Protein AF-A0A8D7ZZT5-F1 (afdb_monomer_lite)

pLDDT: mean 80.87, std 22.39, range [32.44, 98.69]

Foldseek 3Di:
DDDDDDDDDDDPPVVVVVVVVPPDPPPDLLPQFWDWDWDDDPQFIKIKTKAADPPADADEAEDDPQAALVVCSRPPSVDDRNHIYIYIGDACHDPHDHDDPPDDD

Sequence (105 aa):
MFSLKSVIRRMPLCRFVQSFQNQQSIEPSYLVDPEEVRIPVPFGEIAAKWWGPRDVRPVLAIHGWLDNAGTFDTLIPLLPQHASFLAIDLPGHGLSSRIPAGLSY

Secondary structure (DSSP, 8-state):
------------HHHHHHHHTTS-----TT--PPEEEEEEETTEEEEEEEES-SSSPPEEEE--TT--GGGGTTTGGGS-TTS-EEEEPPTTSTTSPPPPTT---

InterPro domains:
  IPR000073 Alpha/beta hydrolase fold-1 [PF00561] (58-100)
  IPR029058 Alpha/Beta hydrolase fold [G3DSA:3.40.50.1820] (15-105)
  IPR029058 Alpha/Beta hydrolase fold [SSF53474] (29-102)
  IPR050266 AB hydrolase superfamily [PTHR43798] (35-99)

Structure (mmCIF, N/CA/C/O backbone):
data_AF-A0A8D7ZZT5-F1
#
_entry.id   AF-A0A8D7ZZT5-F1
#
loop_
_atom_site.group_PDB
_atom_site.id
_atom_site.type_symbol
_atom_site.label_atom_id
_atom_site.label_alt_id
_atom_site.label_comp_id
_atom_site.label_asym_id
_atom_site.label_entity_id
_atom_site.label_seq_id
_atom_site.pdbx_PDB_ins_code
_atom_site.Cartn_x
_atom_site.Cartn_y
_atom_site.Cartn_z
_atom_site.occupancy
_atom_site.B_iso_or_equiv
_atom_site.auth_seq_id
_atom_site.auth_comp_id
_atom_site.auth_asym_id
_atom_site.auth_atom_id
_atom_site.pdbx_PDB_model_num
ATOM 1 N N . MET A 1 1 ? -34.340 3.768 27.998 1.00 38.78 1 MET A N 1
ATOM 2 C CA . MET A 1 1 ? -34.174 5.118 28.577 1.00 38.78 1 MET A CA 1
ATOM 3 C C . MET A 1 1 ? -34.030 4.961 30.089 1.00 38.78 1 MET A C 1
ATOM 5 O O . MET A 1 1 ? -35.031 4.933 30.789 1.00 38.78 1 MET A O 1
ATOM 9 N N . PHE A 1 2 ? -32.813 4.706 30.584 1.00 36.47 2 PHE A N 1
ATOM 10 C CA . PHE A 1 2 ? -32.572 4.438 32.009 1.00 36.47 2 PHE A CA 1
ATOM 11 C C . PHE A 1 2 ? -32.188 5.732 32.736 1.00 36.47 2 PHE A C 1
ATOM 13 O O . PHE A 1 2 ? -31.261 6.434 32.343 1.00 36.47 2 PHE A O 1
ATOM 20 N N . SER A 1 3 ? -32.971 6.057 33.763 1.00 32.44 3 SER A N 1
ATOM 21 C CA . SER A 1 3 ? -32.936 7.305 34.524 1.00 32.44 3 SER A CA 1
ATOM 22 C C . SER A 1 3 ? -31.823 7.291 35.577 1.00 32.44 3 SER A C 1
ATOM 24 O O . SER A 1 3 ? -31.884 6.541 36.549 1.00 32.44 3 SER A O 1
ATOM 26 N N . LEU A 1 4 ? -30.840 8.177 35.410 1.00 41.72 4 LEU A N 1
ATOM 27 C CA . LEU A 1 4 ? -29.789 8.500 36.378 1.00 41.72 4 LEU A CA 1
ATOM 28 C C . LEU A 1 4 ? -30.359 9.304 37.553 1.00 41.72 4 LEU A C 1
ATOM 30 O O . LEU A 1 4 ? -30.342 10.532 37.519 1.00 41.72 4 LEU A O 1
ATOM 34 N N . LYS A 1 5 ? -30.828 8.646 38.617 1.00 38.72 5 LYS A N 1
ATOM 35 C CA . LYS A 1 5 ? -30.921 9.284 39.940 1.00 38.72 5 LYS A CA 1
ATOM 36 C C . LYS A 1 5 ? -30.572 8.287 41.044 1.00 38.72 5 LYS A C 1
ATOM 38 O O . LYS A 1 5 ? -31.206 7.249 41.169 1.00 38.72 5 LYS A O 1
ATOM 43 N N . SER A 1 6 ? -29.620 8.700 41.885 1.00 43.53 6 SER A N 1
ATOM 44 C CA . SER A 1 6 ? -29.347 8.199 43.239 1.00 43.53 6 SER A CA 1
ATOM 45 C C . SER A 1 6 ? -28.387 7.010 43.410 1.00 43.53 6 SER A C 1
ATOM 47 O O . SER A 1 6 ? -28.783 5.952 43.887 1.00 43.53 6 SER A O 1
ATOM 49 N N . VAL A 1 7 ? -27.083 7.253 43.227 1.00 47.06 7 VAL A N 1
ATOM 50 C CA . VAL A 1 7 ? -26.040 6.623 44.067 1.00 47.06 7 VAL A CA 1
ATOM 51 C C . VAL A 1 7 ? -25.008 7.688 44.452 1.00 47.06 7 VAL A C 1
ATOM 53 O O . VAL A 1 7 ? -23.893 7.723 43.954 1.00 47.06 7 VAL A O 1
ATOM 56 N N . ILE A 1 8 ? -25.395 8.608 45.338 1.00 49.47 8 ILE A N 1
ATOM 57 C CA . ILE A 1 8 ? -24.434 9.436 46.082 1.00 49.47 8 ILE A CA 1
ATOM 58 C C . ILE A 1 8 ? -24.717 9.202 47.562 1.00 49.47 8 ILE A C 1
ATOM 60 O O . ILE A 1 8 ? -25.377 9.983 48.241 1.00 49.47 8 ILE A O 1
ATOM 64 N N . ARG A 1 9 ? -24.253 8.059 48.068 1.00 43.25 9 ARG A N 1
ATOM 65 C CA . ARG A 1 9 ? -24.106 7.838 49.506 1.00 43.25 9 ARG A CA 1
ATOM 66 C C . ARG A 1 9 ? -22.641 7.541 49.794 1.00 43.25 9 ARG A C 1
ATOM 68 O O . ARG A 1 9 ? -22.155 6.455 49.517 1.00 43.25 9 ARG A O 1
ATOM 75 N N . ARG A 1 10 ? -21.982 8.574 50.332 1.00 54.09 10 ARG A N 1
ATOM 76 C CA . ARG A 1 10 ? -20.809 8.550 51.221 1.00 54.09 10 ARG A CA 1
ATOM 77 C C . ARG A 1 10 ? -19.808 7.425 50.938 1.00 54.09 10 ARG A C 1
ATOM 79 O O . ARG A 1 10 ? -19.809 6.407 51.622 1.00 54.09 10 ARG A O 1
ATOM 86 N N . MET A 1 11 ? -18.905 7.660 49.990 1.00 47.94 11 MET A N 1
ATOM 87 C CA . MET A 1 11 ? -17.661 6.898 49.895 1.00 47.94 11 MET A CA 1
ATOM 88 C C . MET A 1 11 ? -16.476 7.780 50.317 1.00 47.94 11 MET A C 1
ATOM 90 O O . MET A 1 11 ? -16.479 8.973 50.009 1.00 47.94 11 MET A O 1
ATOM 94 N N . PRO A 1 12 ? -15.486 7.236 51.050 1.00 51.00 12 PRO A N 1
ATOM 95 C CA . PRO A 1 12 ? -14.295 7.977 51.458 1.00 51.00 12 PRO A CA 1
ATOM 96 C C . PRO A 1 12 ? -13.515 8.468 50.230 1.00 51.00 12 PRO A C 1
ATOM 98 O O . PRO A 1 12 ? -13.430 7.754 49.230 1.00 51.00 12 PRO A O 1
ATOM 101 N N . LEU A 1 13 ? -12.926 9.669 50.324 1.00 52.78 13 LEU A N 1
ATOM 102 C CA . LEU A 1 13 ? -12.241 10.389 49.232 1.00 52.78 13 LEU A CA 1
ATOM 103 C C . LEU A 1 13 ? -11.228 9.520 48.455 1.00 52.78 13 LEU A C 1
ATOM 105 O O . LEU A 1 13 ? -11.039 9.698 47.257 1.00 52.78 13 LEU A O 1
ATOM 109 N N . CYS A 1 14 ? -10.625 8.532 49.123 1.00 44.53 14 CYS A N 1
ATOM 110 C CA . CYS A 1 14 ? -9.640 7.623 48.539 1.00 44.53 14 CYS A CA 1
ATOM 111 C C . CYS A 1 14 ? -10.238 6.638 47.505 1.00 44.53 14 CYS A C 1
ATOM 113 O O . CYS A 1 14 ? -9.540 6.212 46.592 1.00 44.53 14 CYS A O 1
ATOM 115 N N . ARG A 1 15 ? -11.544 6.329 47.573 1.00 48.88 15 ARG A N 1
ATOM 116 C CA . ARG A 1 15 ? -12.224 5.460 46.587 1.00 48.88 15 ARG A CA 1
ATOM 117 C C . ARG A 1 15 ? -12.764 6.197 45.365 1.00 48.88 15 ARG A C 1
ATOM 119 O O . ARG A 1 15 ? -13.061 5.550 44.365 1.00 48.88 15 ARG A O 1
ATOM 126 N N . PHE A 1 16 ? -12.884 7.524 45.414 1.00 50.22 16 PHE A N 1
ATOM 127 C CA . PHE A 1 16 ? -13.337 8.297 44.254 1.00 50.22 16 PHE A CA 1
ATOM 128 C C . PHE A 1 16 ? -12.283 8.284 43.138 1.00 50.22 16 PHE A C 1
ATOM 130 O O . PHE A 1 16 ? -12.625 8.128 41.971 1.00 50.22 16 PHE A O 1
ATOM 137 N N . VAL A 1 17 ? -10.995 8.314 43.503 1.00 50.75 17 VAL A N 1
ATOM 138 C CA . VAL A 1 17 ? -9.875 8.207 42.549 1.00 50.75 17 VAL A CA 1
ATOM 139 C C . VAL A 1 17 ? -9.853 6.837 41.854 1.00 50.75 17 VAL A C 1
ATOM 141 O O . VAL A 1 17 ? -9.664 6.763 40.643 1.00 50.75 17 VAL A O 1
ATOM 144 N N . GLN A 1 18 ? -10.159 5.754 42.573 1.00 46.53 18 GLN A N 1
ATOM 145 C CA . GLN A 1 18 ? -10.206 4.402 41.996 1.00 46.53 18 GLN A CA 1
ATOM 146 C C . GLN A 1 18 ? -11.424 4.145 41.097 1.00 46.53 18 GLN A C 1
ATOM 148 O O . GLN A 1 18 ? -11.380 3.249 40.260 1.00 46.53 18 GLN A O 1
ATOM 153 N N . SER A 1 19 ? -12.491 4.942 41.212 1.00 39.34 19 SER A N 1
ATOM 154 C CA . SER A 1 19 ? -13.633 4.873 40.288 1.00 39.34 19 SER A CA 1
ATOM 155 C C . SER A 1 19 ? -13.325 5.476 38.912 1.00 39.34 19 SER A C 1
ATOM 157 O O . SER A 1 19 ? -13.990 5.111 37.946 1.00 39.34 19 SER A O 1
ATOM 159 N N . PHE A 1 20 ? -12.348 6.385 38.815 1.00 46.41 20 PHE A N 1
ATOM 160 C CA . PHE A 1 20 ? -11.890 6.958 37.541 1.00 46.41 20 PHE A CA 1
ATOM 161 C C . PHE A 1 20 ? -10.808 6.108 36.868 1.00 46.41 20 PHE A C 1
ATOM 163 O O . PHE A 1 20 ? -10.726 6.076 35.647 1.00 46.41 20 PHE A O 1
ATOM 170 N N . GLN A 1 21 ? -10.024 5.360 37.646 1.00 46.84 21 GLN A N 1
ATOM 171 C CA . GLN A 1 21 ? -8.991 4.451 37.128 1.00 46.84 21 GLN A CA 1
ATOM 172 C C . GLN A 1 21 ? -9.550 3.169 36.487 1.00 46.84 21 GLN A C 1
ATOM 174 O O . GLN A 1 21 ? -8.780 2.340 36.017 1.00 46.84 21 GLN A O 1
ATOM 179 N N . ASN A 1 22 ? -10.878 3.003 36.456 1.00 41.19 22 ASN A N 1
ATOM 180 C CA . ASN A 1 22 ? -11.549 1.870 35.815 1.00 41.19 22 ASN A CA 1
ATOM 181 C C . ASN A 1 22 ? -12.151 2.219 34.441 1.00 41.19 22 ASN A C 1
ATOM 183 O O . ASN A 1 22 ? -12.933 1.444 33.889 1.00 41.19 22 ASN A O 1
ATOM 187 N N . GLN A 1 23 ? -11.810 3.379 33.874 1.00 52.84 23 GLN A N 1
ATOM 188 C CA . GLN A 1 23 ? -11.927 3.572 32.433 1.00 52.84 23 GLN A CA 1
ATOM 189 C C . GLN A 1 23 ? -10.691 2.934 31.816 1.00 52.84 23 GLN A C 1
ATOM 191 O O . GLN A 1 23 ? -9.615 3.501 31.940 1.00 52.84 23 GLN A O 1
ATOM 196 N N . GLN A 1 24 ? -10.888 1.718 31.290 1.00 48.75 24 GLN A N 1
ATOM 197 C CA . GLN A 1 24 ? -10.044 0.964 30.357 1.00 48.75 24 GLN A CA 1
ATOM 198 C C . GLN A 1 24 ? -8.602 1.454 30.249 1.00 48.75 24 GLN A C 1
ATOM 200 O O . GLN A 1 24 ? -8.355 2.574 29.816 1.00 48.75 24 GLN A O 1
ATOM 205 N N . SER A 1 25 ? -7.648 0.566 30.520 1.00 44.34 25 SER A N 1
ATOM 206 C CA . SER A 1 25 ? -6.329 0.637 29.898 1.00 44.34 25 SER A CA 1
ATOM 207 C C . SER A 1 25 ? -6.512 0.826 28.387 1.00 44.34 25 SER A C 1
ATOM 209 O O . SER A 1 25 ? -6.696 -0.137 27.643 1.00 44.34 25 SER A O 1
ATOM 211 N N . ILE A 1 26 ? -6.563 2.080 27.938 1.00 54.12 26 ILE A N 1
ATOM 212 C CA . ILE A 1 26 ? -6.426 2.441 26.541 1.00 54.12 26 ILE A CA 1
ATOM 213 C C . ILE A 1 26 ? -4.934 2.268 26.324 1.00 54.12 26 ILE A C 1
ATOM 215 O O . ILE A 1 26 ? -4.155 3.205 26.496 1.00 54.12 26 ILE A O 1
ATOM 219 N N . GLU A 1 27 ? -4.538 1.025 26.044 1.00 51.09 27 GLU A N 1
ATOM 220 C CA . GLU A 1 27 ? -3.296 0.785 25.329 1.00 51.09 27 GLU A CA 1
ATOM 221 C C . GLU A 1 27 ? -3.319 1.755 24.152 1.00 51.09 27 GLU A C 1
ATOM 223 O O . GLU A 1 27 ? -4.331 1.825 23.439 1.00 51.09 27 GLU A O 1
ATOM 228 N N . PRO A 1 28 ? -2.306 2.613 24.026 1.00 50.66 28 PRO A N 1
ATOM 229 C CA . PRO A 1 28 ? -2.420 3.731 23.132 1.00 50.66 28 PRO A CA 1
ATOM 230 C C . PRO A 1 28 ? -2.730 3.264 21.713 1.00 50.66 28 PRO A C 1
ATOM 232 O O . PRO A 1 28 ? -2.031 2.430 21.140 1.00 50.66 28 PRO A O 1
ATOM 235 N N . SER A 1 29 ? -3.784 3.841 21.140 1.00 55.16 29 SER A N 1
ATOM 236 C CA . SER A 1 29 ? -4.368 3.473 19.848 1.00 55.16 29 SER A CA 1
ATOM 237 C C . SER A 1 29 ? -3.413 3.562 18.649 1.00 55.16 29 SER A C 1
ATOM 239 O O . SER A 1 29 ? -3.805 3.198 17.545 1.00 55.16 29 SER A O 1
ATOM 241 N N . TYR A 1 30 ? -2.187 4.048 18.860 1.00 54.34 30 TYR A N 1
ATOM 242 C CA . TYR A 1 30 ? -1.139 4.260 17.867 1.00 54.34 30 TYR A CA 1
ATOM 243 C C . TYR A 1 30 ? -0.170 3.078 17.678 1.00 54.34 30 TYR A C 1
ATOM 245 O O . TYR A 1 30 ? 0.706 3.177 16.829 1.00 54.34 30 TYR A O 1
ATOM 253 N N . LEU A 1 31 ? -0.309 1.972 18.420 1.00 59.97 31 LEU A N 1
ATOM 254 C CA . LEU A 1 31 ? 0.586 0.804 18.308 1.00 59.97 31 LEU A CA 1
ATOM 255 C C . LEU A 1 31 ? -0.003 -0.375 17.514 1.00 59.97 31 LEU A C 1
ATOM 257 O O . LEU A 1 31 ? 0.413 -1.516 17.704 1.00 59.97 31 LEU A O 1
ATOM 261 N N . VAL A 1 32 ? -0.992 -0.143 16.645 1.00 74.00 32 VAL A N 1
ATOM 262 C CA . VAL A 1 32 ? -1.426 -1.200 15.718 1.00 74.00 32 VAL A CA 1
ATOM 263 C C . VAL A 1 32 ? -0.469 -1.206 14.536 1.00 74.00 32 VAL A C 1
ATOM 265 O O . VAL A 1 32 ? -0.693 -0.517 13.538 1.00 74.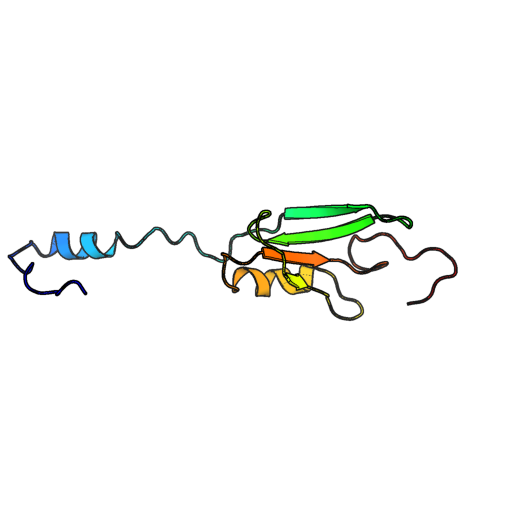00 32 VAL A O 1
ATOM 268 N N . ASP A 1 33 ? 0.613 -1.965 14.680 1.00 86.06 33 ASP A N 1
ATOM 269 C CA . ASP A 1 33 ? 1.528 -2.222 13.577 1.00 86.06 33 ASP A CA 1
ATOM 270 C C . ASP A 1 33 ? 0.778 -2.955 12.449 1.00 86.06 33 ASP A C 1
ATOM 272 O O . ASP A 1 33 ? -0.026 -3.857 12.722 1.00 86.06 33 ASP A O 1
ATOM 276 N N . PRO A 1 34 ? 0.997 -2.569 11.180 1.00 94.75 34 PRO A N 1
ATOM 277 C CA . PRO A 1 34 ? 0.408 -3.277 10.056 1.00 94.75 34 PRO A CA 1
ATOM 278 C C . PRO A 1 34 ? 0.927 -4.706 9.960 1.00 94.75 34 PRO A C 1
ATOM 280 O O . PRO A 1 34 ? 2.102 -4.986 10.197 1.00 94.75 34 PRO A O 1
ATOM 283 N N . GLU A 1 35 ? 0.069 -5.598 9.479 1.00 96.38 35 GLU A N 1
ATOM 284 C CA . GLU A 1 35 ? 0.513 -6.880 8.950 1.00 96.38 35 GLU A CA 1
ATOM 285 C C . GLU A 1 35 ? 1.004 -6.689 7.508 1.00 96.38 35 GLU A C 1
ATOM 287 O O . GLU A 1 35 ? 0.273 -6.172 6.659 1.00 96.38 35 GLU A O 1
ATOM 292 N N . GLU A 1 36 ? 2.229 -7.126 7.218 1.00 97.81 36 GLU A N 1
ATOM 293 C CA . GLU A 1 36 ? 2.780 -7.153 5.860 1.00 97.81 36 GLU A CA 1
ATOM 294 C C . GLU A 1 36 ? 2.188 -8.328 5.069 1.00 97.81 36 GLU A C 1
ATOM 296 O O . GLU A 1 36 ? 2.243 -9.485 5.491 1.00 97.81 36 GLU A O 1
ATOM 301 N N . VAL A 1 37 ? 1.635 -8.043 3.893 1.00 97.81 37 VAL A N 1
ATOM 302 C CA . VAL A 1 37 ? 0.918 -8.997 3.040 1.00 97.81 37 VAL A CA 1
ATOM 303 C C . VAL A 1 37 ? 1.517 -8.998 1.639 1.00 97.81 37 VAL A C 1
ATOM 305 O O . VAL A 1 37 ? 1.896 -7.961 1.097 1.00 97.81 37 VAL A O 1
ATOM 308 N N . ARG A 1 38 ? 1.553 -10.180 1.016 1.00 98.31 38 ARG A N 1
ATOM 309 C CA . ARG A 1 38 ? 1.912 -10.359 -0.395 1.00 98.31 38 ARG A CA 1
ATOM 310 C C . ARG A 1 38 ? 0.715 -10.877 -1.170 1.00 98.31 38 ARG A C 1
ATOM 312 O O . ARG A 1 38 ? 0.121 -11.886 -0.794 1.00 98.31 38 ARG A O 1
ATOM 319 N N . ILE A 1 39 ? 0.363 -10.186 -2.246 1.00 98.06 39 ILE A N 1
ATOM 320 C CA . ILE A 1 39 ? -0.761 -10.540 -3.110 1.00 98.06 39 ILE A CA 1
ATOM 321 C C . ILE A 1 39 ? -0.190 -11.001 -4.456 1.00 98.06 39 ILE A C 1
ATOM 323 O O . ILE A 1 39 ? 0.350 -10.173 -5.197 1.00 98.06 39 ILE A O 1
ATOM 327 N N . PRO A 1 40 ? -0.281 -12.300 -4.794 1.00 98.00 40 PRO A N 1
ATOM 328 C CA . PRO A 1 40 ? 0.215 -12.798 -6.069 1.00 98.00 40 PRO A CA 1
ATOM 329 C C . PRO A 1 40 ? -0.647 -12.273 -7.224 1.00 98.00 40 PRO A C 1
ATOM 331 O O . PRO A 1 40 ? -1.878 -12.305 -7.170 1.00 98.00 40 PRO A O 1
ATOM 334 N N . VAL A 1 41 ? 0.007 -11.814 -8.289 1.00 95.69 41 VAL A N 1
ATOM 335 C CA . VAL A 1 41 ? -0.613 -11.342 -9.535 1.00 95.69 41 VAL A CA 1
ATOM 336 C C . VAL A 1 41 ? 0.125 -11.946 -10.741 1.00 95.69 41 VAL A C 1
ATOM 338 O O . VAL A 1 41 ? 1.270 -12.369 -10.610 1.00 95.69 41 VAL A O 1
ATOM 341 N N . PRO A 1 42 ? -0.466 -12.002 -11.950 1.00 94.56 42 PRO A N 1
ATOM 342 C CA . PRO A 1 42 ? 0.163 -12.690 -13.089 1.00 94.56 42 PRO A CA 1
ATOM 343 C C . PRO A 1 42 ? 1.557 -12.178 -13.486 1.00 94.56 42 PRO A C 1
ATOM 345 O O . PRO A 1 42 ? 2.319 -12.896 -14.125 1.00 94.56 42 PRO A O 1
ATOM 348 N N . PHE A 1 43 ? 1.885 -10.936 -13.130 1.00 91.25 43 PHE A N 1
ATOM 349 C CA . PHE A 1 43 ? 3.142 -10.268 -13.466 1.00 91.25 43 PHE A CA 1
ATOM 350 C C . PHE A 1 43 ? 4.084 -10.090 -12.260 1.00 91.25 43 PHE A C 1
ATOM 352 O O . PHE A 1 43 ? 5.051 -9.337 -12.357 1.00 91.25 43 PHE A O 1
ATOM 359 N N . GLY A 1 44 ? 3.816 -10.763 -11.134 1.00 95.38 44 GLY A N 1
ATOM 360 C CA . GLY A 1 44 ? 4.660 -10.735 -9.939 1.00 95.38 44 GLY A CA 1
ATOM 361 C C . GLY A 1 44 ? 3.852 -10.753 -8.643 1.00 95.38 44 GLY A C 1
ATOM 362 O O . GLY A 1 44 ? 2.861 -11.461 -8.505 1.00 95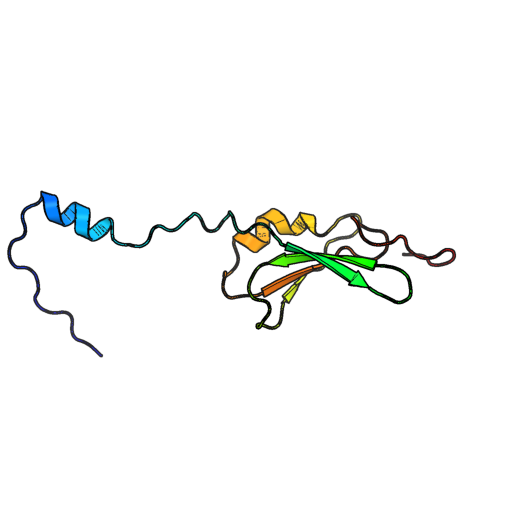.38 44 GLY A O 1
ATOM 363 N N . GLU A 1 45 ? 4.273 -9.950 -7.682 1.00 98.00 45 GLU A N 1
ATOM 364 C CA . GLU A 1 45 ? 3.618 -9.790 -6.388 1.00 98.00 45 GLU A CA 1
ATOM 365 C C . GLU A 1 45 ? 3.387 -8.314 -6.089 1.00 98.00 45 GLU A C 1
ATOM 367 O O . GLU A 1 45 ? 4.247 -7.474 -6.368 1.00 98.00 45 GLU A O 1
ATOM 372 N N . ILE A 1 46 ? 2.242 -8.023 -5.479 1.00 98.44 46 ILE A N 1
ATOM 373 C CA . ILE A 1 46 ? 1.953 -6.730 -4.869 1.00 98.44 46 ILE A CA 1
ATOM 374 C C . ILE A 1 46 ? 2.228 -6.834 -3.371 1.00 98.44 46 ILE A C 1
ATOM 376 O O . ILE A 1 46 ? 1.626 -7.667 -2.688 1.00 98.44 46 ILE A O 1
ATOM 380 N N . ALA A 1 47 ? 3.142 -6.006 -2.872 1.00 98.69 47 ALA A N 1
ATOM 381 C CA . ALA A 1 47 ? 3.350 -5.822 -1.444 1.00 98.69 47 ALA A CA 1
ATOM 382 C C . ALA A 1 47 ? 2.277 -4.884 -0.889 1.00 98.69 47 ALA A C 1
ATOM 384 O O . ALA A 1 47 ? 1.818 -3.962 -1.570 1.00 98.69 47 ALA A O 1
ATOM 385 N N . ALA A 1 48 ? 1.836 -5.144 0.334 1.00 98.56 48 ALA A N 1
ATOM 386 C CA . ALA A 1 48 ? 0.788 -4.366 0.959 1.00 98.56 48 ALA A CA 1
ATOM 387 C C . ALA A 1 48 ? 0.878 -4.427 2.482 1.00 98.56 48 ALA A C 1
ATOM 389 O O . ALA A 1 48 ? 1.316 -5.423 3.046 1.00 98.56 48 ALA A O 1
ATOM 390 N N . LYS A 1 49 ? 0.360 -3.395 3.137 1.00 98.06 49 LYS A N 1
ATOM 391 C CA . LYS A 1 49 ? 0.170 -3.320 4.582 1.00 98.06 49 LYS A CA 1
ATOM 392 C C . LYS A 1 49 ? -1.314 -3.400 4.907 1.00 98.06 49 LYS A C 1
ATOM 394 O O . LYS A 1 49 ? -2.129 -2.715 4.283 1.00 98.06 49 LYS A O 1
ATOM 399 N N . TRP A 1 50 ? -1.671 -4.239 5.872 1.00 97.88 50 TRP A N 1
ATOM 400 C CA . TRP A 1 50 ? -3.049 -4.425 6.309 1.00 97.88 50 TRP A CA 1
ATOM 401 C C . TRP A 1 50 ? -3.218 -4.021 7.773 1.00 97.88 50 TRP A C 1
ATOM 403 O O . TRP A 1 50 ? -2.520 -4.529 8.648 1.00 97.88 50 TRP A O 1
ATOM 413 N N . TRP A 1 51 ? -4.199 -3.159 8.044 1.00 96.56 51 TRP A N 1
ATOM 414 C CA . TRP A 1 51 ? -4.606 -2.768 9.393 1.00 96.56 51 TRP A CA 1
ATOM 415 C C . TRP A 1 51 ? -6.047 -3.192 9.660 1.00 96.56 51 TRP A C 1
ATOM 417 O O . TRP A 1 51 ? -6.924 -3.050 8.805 1.00 96.56 51 TRP A O 1
ATOM 427 N N . GLY A 1 52 ? -6.304 -3.641 10.885 1.00 93.75 52 GLY A N 1
ATOM 428 C CA . GLY A 1 52 ? -7.651 -3.947 11.349 1.00 93.75 52 GLY A CA 1
ATOM 429 C C . GLY A 1 52 ? -8.203 -5.303 10.870 1.00 93.75 52 GLY A C 1
ATOM 430 O O . GLY A 1 52 ? -7.466 -6.144 10.349 1.00 93.75 52 GLY A O 1
ATOM 431 N N . PRO A 1 53 ? -9.506 -5.549 11.091 1.00 94.19 53 PRO A N 1
ATOM 432 C CA . PRO A 1 53 ? -10.136 -6.857 10.906 1.00 94.19 53 PRO A CA 1
ATOM 433 C C . PRO A 1 53 ? -10.084 -7.393 9.464 1.00 94.19 53 PRO A C 1
ATOM 435 O O . PRO A 1 53 ? -10.146 -6.635 8.495 1.00 94.19 53 PRO A O 1
ATOM 438 N N . ARG A 1 54 ? -10.017 -8.723 9.309 1.00 93.38 54 ARG A N 1
ATOM 439 C CA . ARG A 1 54 ? -10.006 -9.427 8.003 1.00 93.38 54 ARG A CA 1
ATOM 440 C C . ARG A 1 54 ? -11.402 -9.824 7.515 1.00 93.38 54 ARG A C 1
ATOM 442 O O . ARG A 1 54 ? -11.584 -10.119 6.339 1.00 93.38 54 ARG A O 1
ATOM 449 N N . ASP A 1 55 ? -12.373 -9.845 8.419 1.00 95.06 55 ASP A N 1
ATOM 450 C CA . ASP A 1 55 ? -13.781 -10.167 8.177 1.00 95.06 55 ASP A CA 1
ATOM 451 C C . ASP A 1 55 ? -14.599 -8.958 7.692 1.00 95.06 55 ASP A C 1
ATOM 453 O O . ASP A 1 55 ? -15.721 -9.110 7.210 1.00 95.06 55 ASP A O 1
ATOM 457 N N . VAL A 1 56 ? -14.023 -7.757 7.764 1.00 94.50 56 VAL A N 1
ATOM 458 C CA . VAL A 1 56 ? -14.615 -6.514 7.262 1.00 94.50 56 VAL A CA 1
ATOM 459 C C . VAL A 1 56 ? -14.017 -6.174 5.899 1.00 94.50 56 VAL A C 1
ATOM 461 O O . VAL A 1 56 ? -12.817 -6.326 5.675 1.00 94.50 56 VAL A O 1
ATOM 464 N N . ARG A 1 57 ? -14.847 -5.673 4.975 1.00 96.75 57 ARG A N 1
ATOM 465 C CA . ARG A 1 57 ? -14.371 -5.183 3.674 1.00 96.75 57 ARG A CA 1
ATOM 466 C C . ARG A 1 57 ? -13.355 -4.048 3.889 1.00 96.75 57 ARG A C 1
ATOM 468 O O . ARG A 1 57 ? -13.738 -3.029 4.467 1.00 96.75 57 ARG A O 1
ATOM 475 N N . PRO A 1 58 ? -12.117 -4.170 3.385 1.00 97.12 58 PRO A N 1
ATOM 476 C CA . PRO A 1 58 ? -11.111 -3.142 3.582 1.00 97.12 58 PRO A CA 1
ATOM 477 C C . PRO A 1 58 ? -11.373 -1.914 2.709 1.00 97.12 58 PRO A C 1
ATOM 479 O O . PRO A 1 58 ? -11.873 -2.012 1.581 1.00 97.12 58 PRO A O 1
ATOM 482 N N . VAL A 1 59 ? -10.963 -0.755 3.214 1.00 98.06 59 VAL A N 1
ATOM 483 C CA . VAL A 1 59 ? -10.700 0.436 2.408 1.00 98.06 59 VAL A CA 1
ATOM 484 C C . VAL A 1 59 ? -9.337 0.253 1.746 1.00 98.06 59 VAL A C 1
ATOM 486 O O . VAL A 1 59 ? -8.328 0.084 2.429 1.00 98.06 59 VAL A O 1
ATOM 489 N N . LEU A 1 60 ? -9.308 0.280 0.415 1.00 98.25 60 LEU A N 1
ATOM 490 C CA . LEU A 1 60 ? -8.064 0.241 -0.349 1.00 98.25 60 LEU A CA 1
ATOM 491 C C . LEU A 1 60 ? -7.424 1.634 -0.347 1.00 98.25 60 LEU A C 1
ATOM 493 O O . LEU A 1 60 ? -8.026 2.590 -0.836 1.00 98.25 60 LEU A O 1
ATOM 497 N N . ALA A 1 61 ? -6.210 1.735 0.181 1.00 98.19 61 ALA A N 1
ATOM 498 C CA . ALA A 1 61 ? -5.411 2.949 0.192 1.00 98.19 61 ALA A CA 1
ATOM 499 C C . ALA A 1 61 ? -4.339 2.886 -0.908 1.00 98.19 61 ALA A C 1
ATOM 501 O O . ALA A 1 61 ? -3.627 1.891 -1.049 1.00 98.19 61 ALA A O 1
ATOM 502 N N . ILE A 1 62 ? -4.246 3.956 -1.699 1.00 98.25 62 ILE A N 1
ATOM 503 C CA . ILE A 1 62 ? -3.321 4.083 -2.831 1.00 98.25 62 ILE A CA 1
ATOM 504 C C . ILE A 1 62 ? -2.434 5.299 -2.577 1.00 98.25 62 ILE A C 1
ATOM 506 O O . ILE A 1 62 ? -2.943 6.396 -2.346 1.00 98.25 62 ILE A O 1
ATOM 510 N N . HIS A 1 63 ? -1.119 5.093 -2.594 1.00 98.38 63 HIS A N 1
ATOM 511 C CA . HIS A 1 63 ? -0.132 6.145 -2.358 1.00 98.38 63 HIS A CA 1
ATOM 512 C C . HIS A 1 63 ? 0.045 7.071 -3.577 1.00 98.38 63 HIS A C 1
ATOM 514 O O . HIS A 1 63 ? -0.441 6.793 -4.677 1.00 98.38 63 HIS A O 1
ATOM 520 N N . GLY A 1 64 ? 0.756 8.184 -3.378 1.00 97.44 64 GLY A N 1
ATOM 521 C CA . GLY A 1 64 ? 1.100 9.134 -4.434 1.00 97.44 64 GLY A CA 1
ATOM 522 C C . GLY A 1 64 ? 2.164 8.614 -5.405 1.00 97.44 64 GLY A C 1
ATOM 523 O O . GLY A 1 64 ? 2.733 7.536 -5.239 1.00 97.44 64 GLY A O 1
ATOM 524 N N . TRP A 1 65 ? 2.447 9.384 -6.454 1.00 96.25 65 TRP A N 1
ATOM 525 C CA . TRP A 1 65 ? 3.524 9.045 -7.385 1.00 96.25 65 TRP A CA 1
ATOM 526 C C . TRP A 1 65 ? 4.888 9.098 -6.684 1.00 96.25 65 TRP A C 1
ATOM 528 O O . TRP A 1 65 ? 5.153 10.050 -5.958 1.00 96.25 65 TRP A O 1
ATOM 538 N N . LEU A 1 66 ? 5.745 8.098 -6.932 1.00 95.31 66 LEU A N 1
ATOM 539 C CA . LEU A 1 66 ? 7.057 7.916 -6.288 1.00 95.31 66 LEU A CA 1
ATOM 540 C C . LEU A 1 66 ? 7.025 7.623 -4.772 1.00 95.31 66 LEU A C 1
ATOM 542 O O . LEU A 1 66 ? 8.082 7.602 -4.146 1.00 95.31 66 LEU A O 1
ATOM 546 N N . ASP A 1 67 ? 5.853 7.324 -4.205 1.00 98.00 67 ASP A N 1
ATOM 547 C CA . ASP A 1 67 ? 5.694 6.902 -2.806 1.00 98.00 67 ASP A CA 1
ATOM 548 C C . ASP A 1 67 ? 5.578 5.366 -2.662 1.00 98.00 67 ASP A C 1
ATOM 550 O O . ASP A 1 67 ? 5.862 4.607 -3.590 1.00 98.00 67 ASP A O 1
ATOM 554 N N . ASN A 1 68 ? 5.184 4.896 -1.474 1.00 98.44 68 ASN A N 1
ATOM 555 C CA . ASN A 1 68 ? 4.846 3.506 -1.157 1.00 98.44 68 ASN A CA 1
ATOM 556 C C . ASN A 1 68 ? 3.790 3.457 -0.025 1.00 98.44 68 ASN A C 1
ATOM 558 O O . ASN A 1 68 ? 3.374 4.492 0.500 1.00 98.44 68 ASN A O 1
ATOM 562 N N . ALA A 1 69 ? 3.354 2.264 0.379 1.00 98.19 69 ALA A N 1
ATOM 563 C CA . ALA A 1 69 ? 2.357 2.019 1.421 1.00 98.19 69 ALA A CA 1
ATOM 564 C C . ALA A 1 69 ? 2.729 2.627 2.786 1.00 98.19 69 ALA A C 1
ATOM 566 O O . ALA A 1 69 ? 1.840 2.925 3.584 1.00 98.19 69 ALA 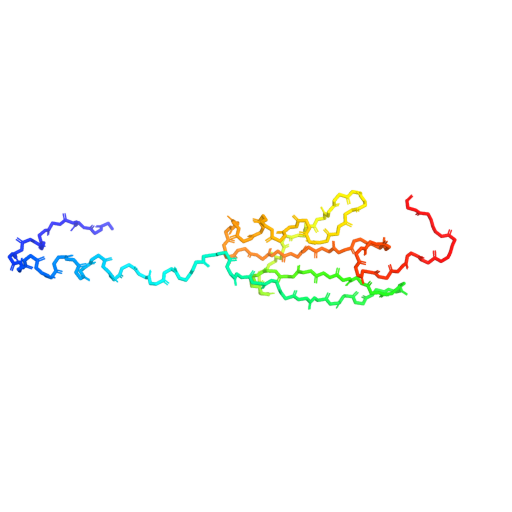A O 1
ATOM 567 N N . GLY A 1 70 ? 4.018 2.878 3.039 1.00 97.25 70 GLY A N 1
ATOM 568 C CA . GLY A 1 70 ? 4.506 3.558 4.240 1.00 97.25 70 GLY A CA 1
ATOM 569 C C . GLY A 1 70 ? 3.978 4.984 4.420 1.00 97.25 70 GLY A C 1
ATOM 570 O O . GLY A 1 70 ? 3.928 5.474 5.546 1.00 97.25 70 GLY A O 1
ATOM 571 N N . THR A 1 71 ? 3.479 5.631 3.359 1.00 97.69 71 THR A N 1
ATOM 572 C CA . THR A 1 71 ? 2.781 6.928 3.455 1.00 97.69 71 THR A CA 1
ATOM 573 C C . THR A 1 71 ? 1.629 6.898 4.466 1.00 97.69 71 THR A C 1
ATOM 575 O O . THR A 1 71 ? 1.302 7.920 5.070 1.00 97.69 71 THR A O 1
ATOM 578 N N . PHE A 1 72 ? 1.024 5.729 4.692 1.00 97.31 72 PHE A N 1
ATOM 579 C CA . PHE A 1 72 ? -0.134 5.579 5.566 1.00 97.31 72 PHE A CA 1
ATOM 580 C C . PHE A 1 72 ? 0.191 5.158 7.003 1.00 97.31 72 PHE A C 1
ATOM 582 O O . PHE A 1 72 ? -0.726 5.137 7.827 1.00 97.31 72 PHE A O 1
ATOM 589 N N . ASP A 1 73 ? 1.462 4.896 7.328 1.00 96.12 73 ASP A N 1
ATOM 590 C CA . ASP A 1 73 ? 1.886 4.392 8.644 1.00 96.12 73 ASP A CA 1
ATOM 591 C C . ASP A 1 73 ? 1.483 5.326 9.792 1.00 96.12 73 ASP A C 1
ATOM 593 O O . ASP A 1 73 ? 1.203 4.875 10.898 1.00 96.12 73 ASP A O 1
ATOM 597 N N . THR A 1 74 ? 1.413 6.633 9.535 1.00 94.12 74 THR A N 1
ATOM 598 C CA . THR A 1 74 ? 1.012 7.629 10.539 1.00 94.12 74 THR A CA 1
ATOM 599 C C . THR A 1 74 ? -0.484 7.928 10.524 1.00 94.12 74 THR A C 1
ATOM 601 O O . THR A 1 74 ? -1.059 8.221 11.570 1.00 94.12 74 THR A O 1
ATOM 604 N N . LEU A 1 75 ? -1.126 7.864 9.353 1.00 94.94 75 LEU A N 1
ATOM 605 C CA . LEU A 1 75 ? -2.529 8.239 9.188 1.00 94.94 75 LEU A CA 1
ATOM 606 C C . LEU A 1 75 ? -3.473 7.143 9.684 1.00 94.94 75 LEU A C 1
ATOM 608 O O . LEU A 1 75 ? -4.402 7.438 10.431 1.00 94.94 75 LEU A O 1
ATOM 612 N N . ILE A 1 76 ? -3.260 5.893 9.265 1.00 95.81 76 ILE A N 1
ATOM 613 C CA . ILE A 1 76 ? -4.208 4.801 9.527 1.00 95.81 76 ILE A CA 1
ATOM 614 C C . ILE A 1 76 ? -4.394 4.514 11.027 1.00 95.81 76 ILE A C 1
ATOM 616 O O . ILE A 1 76 ? -5.547 4.352 11.432 1.00 95.81 76 ILE A O 1
ATOM 620 N N . PRO A 1 77 ? -3.355 4.542 11.888 1.00 92.94 77 PRO A N 1
ATOM 621 C CA . PRO A 1 77 ? -3.542 4.367 13.333 1.00 92.94 77 PRO A CA 1
ATOM 622 C C . PRO A 1 77 ? -4.423 5.437 14.004 1.00 92.94 77 PRO A C 1
ATOM 624 O O . PRO A 1 77 ? -4.899 5.234 15.120 1.00 92.94 77 PRO A O 1
ATOM 627 N N . LEU A 1 78 ? -4.656 6.578 13.342 1.00 92.88 78 LEU A N 1
ATOM 628 C CA . LEU A 1 78 ? -5.535 7.651 13.824 1.00 92.88 78 LEU A CA 1
ATOM 629 C C . LEU A 1 78 ? -6.988 7.500 13.345 1.00 92.88 78 LEU A C 1
ATOM 631 O O . LEU A 1 78 ? -7.860 8.263 13.768 1.00 92.88 78 LEU A O 1
ATOM 635 N N . LEU A 1 79 ? -7.260 6.546 12.452 1.00 93.19 79 LEU A N 1
ATOM 636 C CA . LEU A 1 79 ? -8.589 6.278 11.911 1.00 93.19 79 LEU A CA 1
ATOM 637 C C . LEU A 1 79 ? -9.375 5.301 12.809 1.00 93.19 79 LEU A C 1
ATOM 639 O O . LEU A 1 79 ? -8.808 4.667 13.703 1.00 93.19 79 LEU A O 1
ATOM 643 N N . PRO A 1 80 ? -10.704 5.168 12.619 1.00 91.88 80 PRO A N 1
ATOM 644 C CA . PRO A 1 80 ? -11.514 4.288 13.453 1.00 91.88 80 PRO A CA 1
ATOM 645 C C . PRO A 1 80 ? -11.035 2.828 13.408 1.00 91.88 80 PRO A C 1
ATOM 647 O O . PRO A 1 80 ? -11.053 2.195 12.358 1.00 91.88 80 PRO A O 1
ATOM 650 N N . GLN A 1 81 ? -10.686 2.266 14.567 1.00 86.19 81 GLN A N 1
ATOM 651 C CA . GLN A 1 81 ? -10.055 0.939 14.680 1.00 86.19 81 GLN A CA 1
ATOM 652 C C . GLN A 1 81 ? -10.945 -0.252 14.279 1.00 86.19 81 GLN A C 1
ATOM 654 O O . GLN A 1 81 ? -10.456 -1.364 14.110 1.00 86.19 81 GLN A O 1
ATOM 659 N N . HIS A 1 82 ? -12.255 -0.042 14.139 1.00 90.25 82 HIS A N 1
ATOM 660 C CA . HIS A 1 82 ? -13.182 -1.070 13.653 1.00 90.25 82 HIS A CA 1
ATOM 661 C C . HIS A 1 82 ? -13.206 -1.167 12.119 1.00 90.25 82 HIS A C 1
ATOM 663 O O . HIS A 1 82 ? -13.827 -2.079 11.574 1.00 90.25 82 HIS A O 1
ATOM 669 N N . ALA A 1 83 ? -12.582 -0.215 11.420 1.00 94.25 83 ALA A N 1
ATOM 670 C CA . ALA A 1 83 ? -12.419 -0.266 9.979 1.00 94.25 83 ALA A CA 1
ATOM 671 C C . ALA A 1 83 ? -11.188 -1.099 9.605 1.00 94.25 83 ALA A C 1
ATOM 673 O O . ALA A 1 83 ? -10.226 -1.214 10.363 1.00 94.25 83 ALA A O 1
ATOM 674 N N . SER A 1 84 ? -11.244 -1.676 8.412 1.00 96.69 84 SER A N 1
ATOM 675 C CA . SER A 1 84 ? -10.155 -2.438 7.818 1.00 96.69 84 SER A CA 1
ATOM 676 C C . SER A 1 84 ? -9.518 -1.606 6.711 1.00 96.69 84 SER A C 1
ATOM 678 O O . SER A 1 84 ? -10.235 -0.976 5.928 1.00 96.69 84 SER A O 1
ATOM 680 N N . PHE A 1 85 ? -8.191 -1.580 6.646 1.00 97.94 85 PHE A N 1
ATOM 681 C CA . PHE A 1 85 ? -7.445 -0.814 5.652 1.00 97.94 85 PHE A CA 1
ATOM 682 C C . PHE A 1 85 ? -6.395 -1.694 4.992 1.00 97.94 85 PHE A C 1
ATOM 684 O O . PHE A 1 85 ? -5.658 -2.406 5.668 1.00 97.94 85 PHE A O 1
ATOM 691 N N . LEU A 1 86 ? -6.305 -1.597 3.670 1.00 98.19 86 LEU A N 1
ATOM 692 C CA . LEU A 1 86 ? -5.285 -2.256 2.871 1.00 98.19 86 LEU A CA 1
ATOM 693 C C . LEU A 1 86 ? -4.547 -1.194 2.061 1.00 98.19 86 LEU A C 1
ATOM 695 O O . LEU A 1 86 ? -5.101 -0.685 1.090 1.00 98.19 86 LEU A O 1
ATOM 699 N N . ALA A 1 87 ? -3.319 -0.855 2.443 1.00 98.44 87 ALA A N 1
ATOM 700 C CA . ALA A 1 87 ? -2.460 0.007 1.637 1.00 98.44 87 ALA A CA 1
ATOM 701 C C . ALA A 1 87 ? -1.557 -0.852 0.762 1.00 98.44 87 ALA A C 1
ATOM 703 O O . ALA A 1 87 ? -0.844 -1.706 1.276 1.00 98.44 87 ALA A O 1
ATOM 704 N N . ILE A 1 88 ? -1.586 -0.634 -0.548 1.00 98.62 88 ILE A N 1
ATOM 705 C CA . ILE A 1 88 ? -0.767 -1.393 -1.498 1.00 98.62 88 ILE A CA 1
ATOM 706 C C . ILE A 1 88 ? 0.403 -0.555 -1.992 1.00 98.62 88 ILE A C 1
ATOM 708 O O . ILE A 1 88 ? 0.261 0.653 -2.172 1.00 98.62 88 ILE A O 1
ATOM 712 N N . ASP A 1 89 ? 1.513 -1.214 -2.295 1.00 98.50 89 ASP A N 1
ATOM 713 C CA . ASP A 1 89 ? 2.551 -0.674 -3.162 1.00 98.50 89 ASP A CA 1
ATOM 714 C C . ASP A 1 89 ? 2.133 -0.890 -4.620 1.00 98.50 89 ASP A C 1
ATOM 716 O O . ASP A 1 89 ? 1.931 -2.026 -5.058 1.00 98.50 89 ASP A O 1
ATOM 720 N N . LEU A 1 90 ? 1.996 0.176 -5.406 1.00 97.12 90 LEU A N 1
ATOM 721 C CA . LEU A 1 90 ? 1.708 0.046 -6.836 1.00 97.12 90 LEU A CA 1
ATOM 722 C C . LEU A 1 90 ? 2.851 -0.695 -7.566 1.00 97.12 90 LEU A C 1
ATOM 724 O O . LEU A 1 90 ? 3.990 -0.693 -7.093 1.00 97.12 90 LEU A O 1
ATOM 728 N N . PRO A 1 91 ? 2.596 -1.333 -8.728 1.00 96.06 91 PRO A N 1
ATOM 729 C CA . PRO A 1 91 ? 3.649 -1.989 -9.502 1.00 96.06 91 PRO A CA 1
ATOM 730 C C . PRO A 1 91 ? 4.870 -1.081 -9.711 1.00 96.06 91 PRO A C 1
ATOM 732 O O . PRO A 1 91 ? 4.742 0.086 -10.086 1.00 96.06 91 PRO A O 1
ATOM 735 N N . GLY A 1 92 ? 6.068 -1.611 -9.457 1.00 95.69 92 GLY A N 1
ATOM 736 C CA . GLY A 1 92 ? 7.320 -0.854 -9.543 1.00 95.69 92 GLY A CA 1
ATOM 737 C C . GLY A 1 92 ? 7.592 0.140 -8.409 1.00 95.69 92 GLY A C 1
ATOM 738 O O . GLY A 1 92 ? 8.588 0.854 -8.501 1.00 95.69 92 GLY A O 1
ATOM 739 N N . HIS A 1 93 ? 6.757 0.188 -7.369 1.00 97.50 93 HIS A N 1
ATOM 740 C CA . HIS A 1 93 ? 6.947 1.018 -6.176 1.00 97.50 93 HIS A CA 1
ATOM 741 C C . HIS A 1 93 ? 7.175 0.152 -4.934 1.00 97.50 93 HIS A C 1
ATOM 743 O O . HIS A 1 93 ? 6.810 -1.023 -4.911 1.00 97.50 93 HIS A O 1
ATOM 749 N N . GLY A 1 94 ? 7.781 0.747 -3.903 1.00 96.94 94 GLY A N 1
ATOM 750 C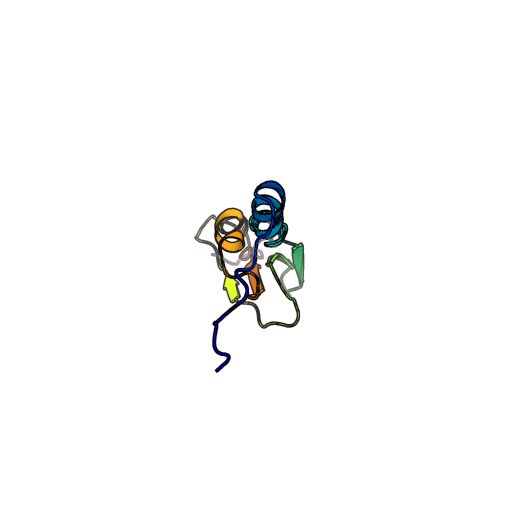 CA . GLY A 1 94 ? 8.005 0.100 -2.610 1.00 96.94 9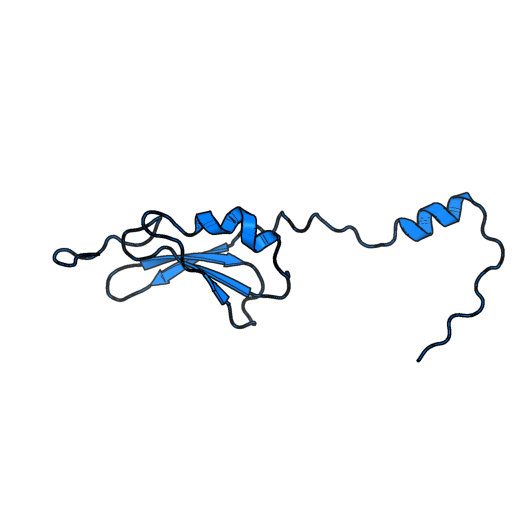4 GLY A CA 1
ATOM 751 C C . GLY A 1 94 ? 8.627 -1.293 -2.730 1.00 96.94 94 GLY A C 1
ATOM 752 O O . GLY A 1 94 ? 9.694 -1.460 -3.323 1.00 96.94 94 GLY A O 1
ATOM 753 N N . LEU A 1 95 ? 7.951 -2.284 -2.154 1.00 97.94 95 LEU A N 1
ATOM 754 C CA . LEU A 1 95 ? 8.339 -3.695 -2.164 1.00 97.94 95 LEU A CA 1
ATOM 755 C C . LEU A 1 95 ? 7.548 -4.532 -3.183 1.00 97.94 95 LEU A C 1
ATOM 757 O O . LEU A 1 95 ? 7.724 -5.755 -3.238 1.00 97.94 95 LEU A O 1
ATOM 761 N N . SER A 1 96 ? 6.692 -3.901 -3.991 1.00 98.25 96 SER A N 1
ATOM 762 C CA . SER A 1 96 ? 5.999 -4.562 -5.095 1.00 98.25 96 SER A CA 1
ATOM 763 C C . SER A 1 96 ? 6.959 -4.939 -6.215 1.00 98.25 96 SER A C 1
ATOM 765 O O . SER A 1 96 ? 8.008 -4.329 -6.433 1.00 98.25 96 SER A O 1
ATOM 767 N N . SER A 1 97 ? 6.579 -5.965 -6.973 1.00 97.38 97 SER A N 1
ATOM 768 C CA . SER A 1 97 ? 7.356 -6.412 -8.124 1.00 97.38 97 SER A CA 1
ATOM 769 C C . SER A 1 97 ? 7.550 -5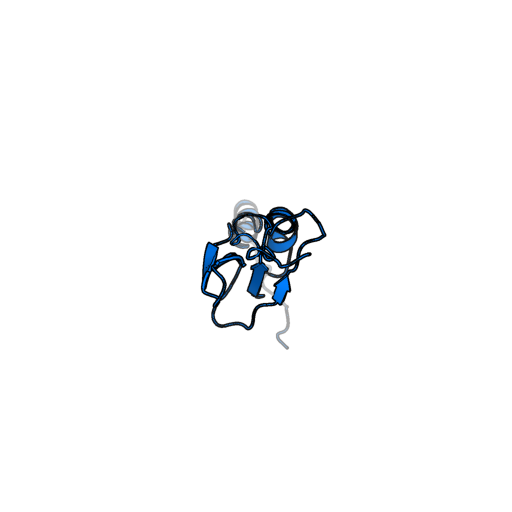.291 -9.139 1.00 97.38 97 SER A C 1
ATOM 771 O O . SER A 1 97 ? 6.660 -4.469 -9.386 1.00 97.38 97 SER A O 1
ATOM 773 N N . ARG A 1 98 ? 8.735 -5.281 -9.754 1.00 94.88 98 ARG A N 1
ATOM 774 C CA . ARG A 1 98 ? 9.055 -4.353 -10.836 1.00 94.88 98 ARG A CA 1
ATOM 775 C C . ARG A 1 98 ? 8.067 -4.541 -11.982 1.00 94.88 98 ARG A C 1
ATOM 777 O O . ARG A 1 98 ? 7.690 -5.662 -12.315 1.00 94.88 98 ARG A O 1
ATOM 784 N N . ILE A 1 99 ? 7.715 -3.435 -12.624 1.00 91.75 99 ILE A N 1
ATOM 785 C CA . ILE A 1 99 ? 6.935 -3.452 -13.857 1.00 91.75 99 ILE A CA 1
ATOM 786 C C . ILE A 1 99 ? 7.666 -4.309 -14.910 1.00 91.75 99 ILE A C 1
ATOM 788 O O . ILE A 1 99 ? 8.884 -4.149 -15.077 1.00 91.75 99 ILE A O 1
ATOM 792 N N . PRO A 1 100 ? 6.960 -5.224 -15.603 1.00 90.06 100 PRO A N 1
ATOM 793 C CA . PRO A 1 100 ? 7.543 -6.042 -16.659 1.00 90.06 100 PRO A CA 1
ATOM 794 C C . PRO A 1 100 ? 8.244 -5.222 -17.744 1.00 90.06 100 PRO A C 1
ATOM 796 O O . PRO A 1 100 ? 7.866 -4.090 -18.050 1.00 90.06 100 PRO A O 1
ATOM 799 N N . ALA A 1 101 ? 9.258 -5.823 -18.366 1.00 90.25 101 ALA A N 1
ATOM 800 C CA . ALA A 1 101 ? 9.979 -5.186 -19.460 1.00 90.25 101 ALA A CA 1
ATOM 801 C C . ALA A 1 101 ? 9.024 -4.809 -20.609 1.00 90.25 101 ALA A C 1
ATOM 803 O O . ALA A 1 101 ? 8.202 -5.618 -21.033 1.00 90.25 101 ALA A O 1
ATOM 804 N N . GLY A 1 102 ? 9.163 -3.582 -21.118 1.00 91.12 102 GLY A N 1
ATOM 805 C CA . GLY A 1 102 ? 8.350 -3.061 -22.222 1.00 91.12 102 GLY A CA 1
ATOM 806 C C . GLY A 1 102 ? 7.067 -2.335 -21.804 1.00 91.12 102 GLY A C 1
ATOM 807 O O . GLY A 1 102 ? 6.385 -1.802 -22.674 1.00 91.12 102 GLY A O 1
ATOM 808 N N . LEU A 1 103 ? 6.752 -2.271 -20.507 1.00 86.94 103 LEU A N 1
ATOM 809 C CA . LEU A 1 103 ? 5.649 -1.466 -19.979 1.00 86.94 103 LEU A CA 1
ATOM 810 C C . LEU A 1 103 ? 6.179 -0.170 -19.346 1.00 86.94 103 LEU A C 1
ATOM 812 O O . LEU A 1 103 ? 7.220 -0.169 -18.687 1.00 86.94 103 LEU A O 1
ATOM 816 N N . SER A 1 104 ? 5.445 0.923 -19.553 1.00 83.19 104 SER A N 1
ATOM 817 C CA . SER A 1 104 ? 5.712 2.243 -18.965 1.00 83.19 104 SER A CA 1
ATOM 818 C C . SER A 1 104 ? 4.722 2.540 -17.837 1.00 83.19 104 SER A C 1
ATOM 820 O O . SER A 1 104 ? 3.640 1.952 -17.809 1.00 83.19 104 SER A O 1
ATOM 822 N N . TYR A 1 105 ? 5.114 3.438 -16.926 1.00 75.62 105 TYR A N 1
ATOM 823 C CA . TYR A 1 105 ? 4.245 3.979 -15.874 1.00 75.62 105 TYR A CA 1
ATOM 824 C C . TYR A 1 105 ? 3.231 4.977 -16.436 1.00 75.62 105 TYR A C 1
ATOM 826 O O . TYR A 1 105 ? 3.621 5.722 -17.367 1.00 75.62 105 TYR A O 1
#

Radius of gyration: 22.83 Å; chains: 1; bounding box: 44×23×74 Å

Organism: Culex pipiens (NCBI:txid7175)